Protein AF-A0AB37HVF4-F1 (afdb_monomer)

pLDDT: mean 87.31, std 14.38, range [44.44, 97.31]

Organism: Mammaliicoccus sciuri (NCBI:txid1296)

Structure (mmCIF, N/CA/C/O backbone):
data_AF-A0AB37HVF4-F1
#
_entry.id   AF-A0AB37HVF4-F1
#
loop_
_atom_site.group_PDB
_atom_site.id
_atom_site.type_symbol
_atom_site.label_atom_id
_atom_site.label_alt_id
_atom_site.label_comp_id
_atom_site.label_asym_id
_atom_site.label_entity_id
_atom_site.label_seq_id
_atom_site.pdbx_PDB_ins_code
_atom_site.Cartn_x
_atom_site.Cartn_y
_atom_site.Cartn_z
_atom_site.occupancy
_atom_site.B_iso_or_equiv
_atom_site.auth_seq_id
_atom_site.auth_comp_id
_atom_site.auth_asym_id
_atom_site.auth_atom_id
_atom_site.pdbx_PDB_model_num
ATOM 1 N N . MET A 1 1 ? 1.707 14.931 0.077 1.00 59.25 1 MET A N 1
ATOM 2 C CA . MET A 1 1 ? 1.124 14.541 -1.229 1.00 59.25 1 MET A CA 1
ATOM 3 C C . MET A 1 1 ? 1.499 13.099 -1.539 1.00 59.25 1 MET A C 1
ATOM 5 O O . MET A 1 1 ? 2.580 12.680 -1.150 1.00 59.25 1 MET A O 1
ATOM 9 N N . THR A 1 2 ? 0.627 12.317 -2.176 1.00 72.69 2 THR A N 1
ATOM 10 C CA . THR A 1 2 ? 0.979 10.960 -2.629 1.00 72.69 2 THR A CA 1
ATOM 11 C C . THR A 1 2 ? 1.764 11.058 -3.935 1.00 72.69 2 THR A C 1
ATOM 13 O O . THR A 1 2 ? 1.258 11.638 -4.887 1.00 72.69 2 THR A O 1
ATOM 16 N N . LYS A 1 3 ? 2.983 10.501 -3.979 1.00 86.44 3 LYS A N 1
ATOM 17 C CA . LYS A 1 3 ? 3.876 10.546 -5.158 1.00 86.44 3 LYS A CA 1
ATOM 18 C C . LYS A 1 3 ? 3.292 9.850 -6.397 1.00 86.44 3 LYS A C 1
ATOM 20 O O . LYS A 1 3 ? 3.644 10.200 -7.513 1.00 86.44 3 LYS A O 1
ATOM 25 N N . TYR A 1 4 ? 2.415 8.872 -6.188 1.00 92.50 4 TYR A N 1
ATOM 26 C CA . TYR A 1 4 ? 1.816 8.061 -7.243 1.00 92.50 4 TYR A CA 1
ATOM 27 C C . TYR A 1 4 ? 0.295 8.191 -7.196 1.00 92.50 4 TYR A C 1
ATOM 29 O O . TYR A 1 4 ? -0.289 8.072 -6.110 1.00 92.50 4 TYR A O 1
ATOM 37 N N . SER A 1 5 ? -0.320 8.430 -8.356 1.00 93.94 5 SER A N 1
ATOM 38 C CA . SER A 1 5 ? -1.777 8.464 -8.501 1.00 93.94 5 SER A CA 1
ATOM 39 C C . SER A 1 5 ? -2.373 7.063 -8.364 1.00 93.94 5 SER A C 1
ATOM 41 O O . SER A 1 5 ? -1.665 6.055 -8.460 1.00 93.94 5 SER A O 1
ATOM 43 N N . ASP A 1 6 ? -3.675 6.988 -8.114 1.00 94.19 6 ASP A N 1
ATOM 44 C CA . ASP A 1 6 ? -4.348 5.704 -7.933 1.00 94.19 6 ASP A CA 1
ATOM 45 C C . ASP A 1 6 ? -4.445 4.933 -9.258 1.00 94.19 6 ASP A C 1
ATOM 47 O O . ASP A 1 6 ? -4.250 3.716 -9.267 1.00 94.19 6 ASP A O 1
ATOM 51 N N . GLU A 1 7 ? -4.613 5.634 -10.386 1.00 95.19 7 GLU A N 1
ATOM 52 C CA . GLU A 1 7 ? -4.594 5.030 -11.724 1.00 95.19 7 GLU A CA 1
ATOM 53 C C . GLU A 1 7 ? -3.226 4.419 -12.035 1.00 95.19 7 GLU A C 1
ATOM 55 O O . GLU A 1 7 ? -3.137 3.300 -12.546 1.00 95.19 7 GLU A O 1
ATOM 60 N N . PHE A 1 8 ? -2.144 5.121 -11.679 1.00 96.19 8 PHE A N 1
ATOM 61 C CA . PHE A 1 8 ? -0.791 4.616 -11.883 1.00 96.19 8 PHE A CA 1
ATOM 62 C C . PHE A 1 8 ? -0.535 3.351 -11.062 1.00 96.19 8 PHE A C 1
ATOM 64 O O . PHE A 1 8 ? -0.044 2.359 -11.599 1.00 96.19 8 PHE A O 1
ATOM 71 N N . LYS A 1 9 ? -0.907 3.344 -9.776 1.00 95.88 9 LYS A N 1
ATOM 72 C CA . LYS A 1 9 ? -0.780 2.141 -8.938 1.00 95.88 9 LYS A CA 1
ATOM 73 C C . LYS A 1 9 ? -1.559 0.971 -9.532 1.00 95.88 9 LYS A C 1
ATOM 75 O O . LYS A 1 9 ? -1.025 -0.134 -9.587 1.00 95.88 9 LYS A O 1
ATOM 80 N N . LEU A 1 10 ? -2.790 1.211 -9.994 1.00 96.81 10 LEU A N 1
ATOM 81 C CA . LEU A 1 10 ? -3.636 0.176 -10.587 1.00 96.81 10 LEU A CA 1
ATOM 82 C C . LEU A 1 10 ? -3.000 -0.415 -11.849 1.00 96.81 10 LEU A C 1
ATOM 84 O O . LEU A 1 10 ? -2.994 -1.634 -12.005 1.00 96.81 10 LEU A O 1
ATOM 88 N N . LYS A 1 11 ? -2.411 0.426 -12.708 1.00 96.81 11 LYS A N 1
ATOM 89 C CA . LYS A 1 11 ? -1.654 -0.025 -13.883 1.00 96.81 11 LYS A CA 1
ATOM 90 C C . LYS A 1 11 ? -0.501 -0.950 -13.489 1.00 96.81 11 LYS A C 1
ATOM 92 O O . LYS A 1 11 ? -0.394 -2.047 -14.021 1.00 96.81 11 LYS A O 1
ATOM 97 N N . VAL A 1 12 ? 0.327 -0.547 -12.522 1.00 96.56 12 VAL A N 1
ATOM 98 C CA . VAL A 1 12 ? 1.479 -1.357 -12.084 1.00 96.56 12 VAL A CA 1
ATOM 99 C C . VAL A 1 12 ? 1.037 -2.682 -11.450 1.00 96.56 12 VAL A C 1
ATOM 101 O O . VAL A 1 12 ? 1.692 -3.703 -11.648 1.00 96.56 12 VAL A O 1
ATOM 104 N N . VAL A 1 13 ? -0.064 -2.683 -10.691 1.00 96.88 13 VAL A N 1
ATOM 105 C CA . VAL A 1 13 ? -0.623 -3.910 -10.104 1.00 96.88 13 VAL A CA 1
ATOM 106 C C . VAL A 1 13 ? -1.131 -4.859 -11.189 1.00 96.88 13 VAL A C 1
ATOM 108 O O . VAL A 1 13 ? -0.833 -6.045 -11.113 1.00 96.88 13 VAL A O 1
ATOM 111 N N . ARG A 1 14 ? -1.839 -4.362 -12.211 1.00 96.44 14 ARG A N 1
ATOM 112 C CA . ARG A 1 14 ? -2.299 -5.191 -13.339 1.00 96.44 14 ARG A CA 1
ATOM 113 C C . ARG A 1 14 ? -1.1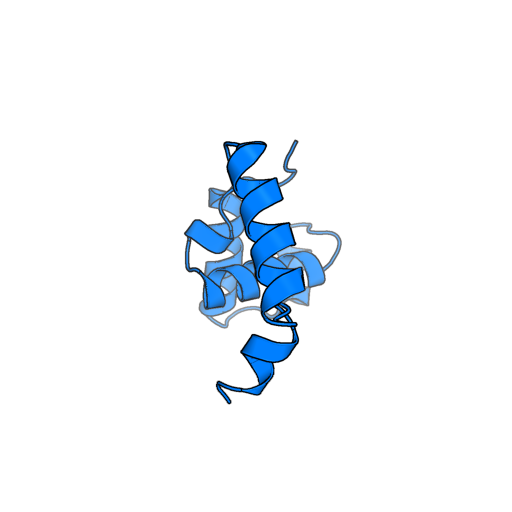30 -5.820 -14.095 1.00 96.44 14 ARG A C 1
ATOM 115 O O . ARG A 1 14 ? -1.090 -7.036 -14.198 1.00 96.44 14 ARG A O 1
ATOM 122 N N . ASP A 1 15 ? -0.112 -5.032 -14.445 1.00 96.06 15 ASP A N 1
ATOM 123 C CA . ASP A 1 15 ? 1.119 -5.538 -15.076 1.00 96.06 15 ASP A CA 1
ATOM 124 C C . ASP A 1 15 ? 1.810 -6.653 -14.258 1.00 96.06 15 ASP A C 1
ATOM 126 O O . ASP A 1 15 ? 2.488 -7.513 -14.823 1.00 96.06 15 ASP A O 1
ATOM 130 N N . TYR A 1 16 ? 1.699 -6.619 -12.923 1.00 96.69 16 TYR A N 1
ATOM 131 C CA . TYR A 1 16 ? 2.200 -7.692 -12.061 1.00 96.69 16 TYR A CA 1
ATOM 132 C C . TYR A 1 16 ? 1.315 -8.943 -12.121 1.00 96.69 16 TYR A C 1
ATOM 134 O O . TYR A 1 16 ? 1.840 -10.053 -12.186 1.00 96.69 16 TYR A O 1
ATOM 142 N N . LEU A 1 17 ? -0.008 -8.766 -12.082 1.00 94.94 17 LEU A N 1
ATOM 143 C CA . LEU A 1 17 ? -0.981 -9.861 -12.119 1.00 94.94 17 LEU A CA 1
ATOM 144 C C . LEU A 1 17 ? -1.002 -10.579 -13.474 1.00 94.94 17 LEU A C 1
ATOM 146 O O . LEU A 1 17 ? -1.186 -11.790 -13.494 1.00 94.94 17 LEU A O 1
ATOM 150 N N . ASP A 1 18 ? -0.709 -9.871 -14.567 1.00 94.62 18 ASP A N 1
ATOM 151 C CA . ASP A 1 18 ? -0.546 -10.449 -15.909 1.00 94.62 18 ASP A CA 1
ATOM 152 C C . ASP A 1 18 ? 0.686 -11.379 -16.004 1.00 94.62 18 ASP A C 1
ATOM 154 O O . ASP A 1 18 ? 0.895 -12.068 -16.998 1.00 94.62 18 ASP A O 1
ATOM 158 N N . GLY A 1 19 ? 1.537 -11.423 -14.969 1.00 89.19 19 GLY A N 1
ATOM 159 C CA . GLY A 1 19 ? 2.585 -12.435 -14.805 1.00 89.19 19 GLY A CA 1
ATOM 160 C C . GLY A 1 19 ? 3.860 -12.208 -15.621 1.00 89.19 19 GLY A C 1
ATOM 161 O O . GLY A 1 19 ? 4.865 -12.883 -15.394 1.00 89.19 19 GLY A O 1
ATOM 162 N N . HIS A 1 20 ? 3.887 -11.223 -16.520 1.00 82.81 20 HIS A N 1
ATOM 163 C CA . HIS A 1 20 ?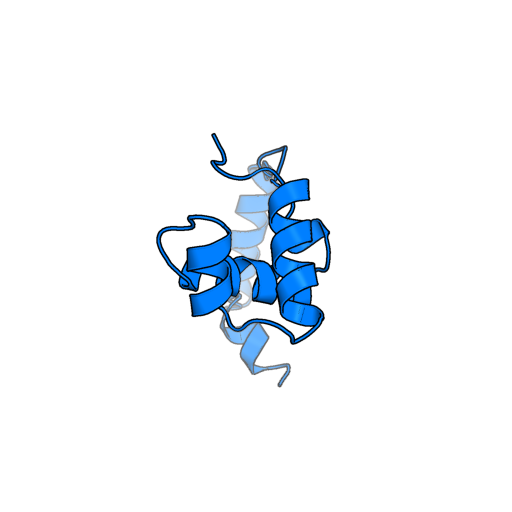 5.042 -10.964 -17.389 1.00 82.81 20 HIS A CA 1
ATOM 164 C C . HIS A 1 20 ? 6.283 -10.438 -16.644 1.00 82.81 20 HIS A C 1
ATOM 166 O O . HIS A 1 20 ? 7.419 -10.627 -17.093 1.00 82.81 20 HIS A O 1
ATOM 172 N N . TYR A 1 21 ? 6.101 -9.775 -15.496 1.00 90.25 21 TYR A N 1
ATOM 173 C CA . TYR A 1 21 ? 7.192 -9.115 -14.781 1.00 90.25 21 TYR A CA 1
ATOM 174 C C . TYR A 1 21 ? 7.110 -9.297 -13.262 1.00 90.25 21 TYR A C 1
ATOM 176 O O . TYR A 1 21 ? 6.124 -8.963 -12.616 1.00 90.25 21 TYR A O 1
ATOM 184 N N . GLY A 1 22 ? 8.222 -9.715 -12.651 1.00 94.06 22 GLY A N 1
ATOM 185 C CA . GLY A 1 22 ? 8.378 -9.672 -11.195 1.00 94.06 22 GLY A CA 1
ATOM 186 C C . GLY A 1 22 ? 8.627 -8.253 -10.662 1.00 94.06 22 GLY A C 1
ATOM 187 O O . GLY A 1 22 ? 9.056 -7.359 -11.396 1.00 94.06 22 GLY A O 1
ATOM 188 N N . TYR A 1 23 ? 8.470 -8.061 -9.347 1.00 97.06 23 TYR A N 1
ATOM 189 C CA . TYR A 1 23 ? 8.571 -6.748 -8.688 1.00 97.06 23 TYR A CA 1
ATOM 190 C C . TYR A 1 23 ? 9.835 -5.942 -9.036 1.00 97.06 23 TYR A C 1
ATOM 192 O O . TYR A 1 23 ? 9.763 -4.730 -9.211 1.00 97.06 23 TYR A O 1
ATOM 200 N N . ARG A 1 24 ? 11.003 -6.595 -9.157 1.00 96.50 24 ARG A N 1
ATOM 201 C CA . ARG A 1 24 ? 12.267 -5.924 -9.529 1.00 96.50 24 ARG A CA 1
ATOM 202 C C . ARG A 1 24 ? 12.232 -5.365 -10.953 1.00 96.50 24 ARG A C 1
ATOM 204 O O . ARG A 1 24 ? 12.718 -4.262 -11.180 1.00 96.50 24 ARG A O 1
ATOM 211 N N . LYS A 1 25 ? 11.679 -6.127 -11.903 1.00 96.75 25 LYS A N 1
ATOM 212 C CA . LYS A 1 25 ? 11.569 -5.710 -13.308 1.00 96.75 25 LYS A CA 1
ATOM 213 C C . LYS A 1 25 ? 10.576 -4.557 -13.441 1.00 96.75 25 LYS A C 1
ATOM 215 O O . LYS A 1 25 ? 10.893 -3.571 -14.095 1.00 96.75 25 LYS A O 1
ATOM 220 N N . LEU A 1 26 ? 9.440 -4.634 -12.745 1.00 96.94 26 LEU A N 1
ATOM 221 C CA . LEU A 1 26 ? 8.461 -3.545 -12.706 1.00 96.94 26 LEU A CA 1
ATOM 222 C C . LEU A 1 26 ? 9.028 -2.274 -12.069 1.00 96.94 26 LEU A C 1
ATOM 224 O O . LEU A 1 26 ? 8.821 -1.191 -12.603 1.00 96.94 26 LEU A O 1
ATOM 228 N N . ALA A 1 27 ? 9.789 -2.397 -10.978 1.00 97.06 27 ALA A N 1
ATOM 229 C CA . ALA A 1 27 ? 10.418 -1.245 -10.336 1.00 97.06 27 ALA A CA 1
ATOM 230 C C . ALA A 1 27 ? 11.355 -0.501 -11.296 1.00 97.06 27 ALA A C 1
ATOM 232 O O . ALA A 1 27 ? 11.267 0.716 -11.414 1.00 97.06 27 ALA A O 1
ATOM 233 N N . LYS A 1 28 ? 12.166 -1.237 -12.066 1.00 97.06 28 LYS A N 1
ATOM 234 C CA . LYS A 1 28 ? 12.998 -0.652 -13.126 1.00 97.06 28 LYS A CA 1
ATOM 235 C C . LYS A 1 28 ? 12.159 -0.039 -14.256 1.00 97.06 28 LYS A C 1
ATOM 237 O O . LYS A 1 28 ? 12.387 1.112 -14.602 1.00 97.06 28 LYS A O 1
ATOM 242 N N . LYS A 1 29 ? 11.167 -0.770 -14.786 1.00 95.94 29 LYS A N 1
ATOM 243 C CA . LYS A 1 29 ? 10.280 -0.325 -15.887 1.00 95.94 29 LYS A CA 1
ATOM 244 C C . LYS A 1 29 ? 9.584 1.002 -15.576 1.00 95.94 29 LYS A C 1
ATOM 246 O O . LYS A 1 29 ? 9.451 1.849 -16.449 1.00 95.94 29 LYS A O 1
ATOM 251 N N . TYR A 1 30 ? 9.147 1.168 -14.332 1.00 96.12 30 TYR A N 1
ATOM 252 C CA . TYR A 1 30 ? 8.371 2.319 -13.877 1.00 96.12 30 TYR A CA 1
ATOM 253 C C . TYR A 1 30 ? 9.193 3.363 -13.107 1.00 96.12 30 TYR A C 1
ATOM 255 O O . TYR A 1 30 ? 8.614 4.286 -12.536 1.00 96.12 30 TYR A O 1
ATOM 263 N N . ASN A 1 31 ? 10.523 3.219 -13.068 1.00 96.06 31 ASN A N 1
ATOM 264 C CA . ASN A 1 31 ? 11.438 4.070 -12.300 1.00 96.06 31 ASN A CA 1
ATOM 265 C C . ASN A 1 31 ? 11.021 4.246 -10.821 1.00 96.06 31 ASN A C 1
ATOM 267 O O . ASN A 1 31 ? 11.086 5.330 -10.237 1.00 96.06 31 ASN A O 1
ATOM 271 N N . ILE A 1 32 ? 10.540 3.159 -10.214 1.00 96.19 32 ILE A N 1
ATOM 272 C CA . ILE A 1 32 ? 10.167 3.103 -8.802 1.00 96.19 32 ILE A CA 1
ATOM 273 C C . ILE A 1 32 ? 11.416 2.696 -8.005 1.00 96.19 32 ILE A C 1
ATOM 275 O O . ILE A 1 32 ? 11.976 1.634 -8.281 1.00 96.19 32 ILE A O 1
ATOM 279 N N . PRO A 1 33 ? 11.835 3.476 -6.988 1.00 95.06 33 PRO A N 1
ATOM 280 C CA . PRO A 1 33 ? 13.106 3.251 -6.291 1.00 95.06 33 PRO A CA 1
ATOM 281 C C . PRO A 1 33 ? 13.233 1.881 -5.617 1.00 95.06 33 PRO A C 1
ATOM 283 O O . PRO A 1 33 ? 14.319 1.315 -5.561 1.00 95.06 33 PRO A O 1
ATOM 286 N N . ASP A 1 34 ? 12.125 1.337 -5.106 1.00 95.94 34 ASP A N 1
ATOM 287 C CA . ASP A 1 34 ? 12.119 0.049 -4.422 1.00 95.94 34 ASP A CA 1
ATOM 288 C C . ASP A 1 34 ? 10.937 -0.820 -4.863 1.00 95.94 34 ASP A C 1
ATOM 290 O O . ASP A 1 34 ? 9.772 -0.417 -4.829 1.00 95.94 34 ASP A O 1
ATOM 294 N N . LYS A 1 35 ? 11.244 -2.075 -5.194 1.0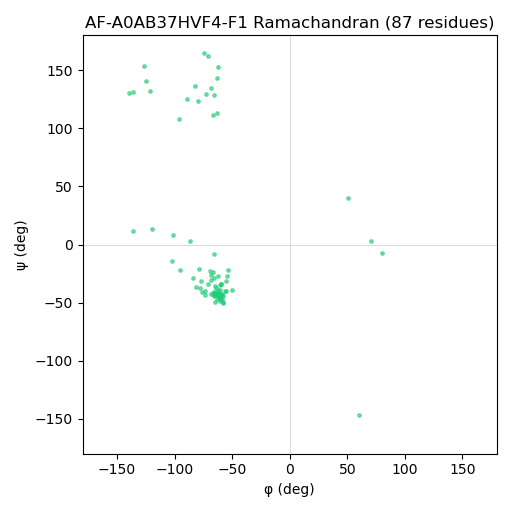0 96.50 35 LYS A N 1
ATOM 295 C CA . LYS A 1 35 ? 10.282 -3.149 -5.468 1.00 96.50 35 LYS A CA 1
ATOM 296 C C . LYS A 1 35 ? 9.275 -3.356 -4.327 1.00 96.50 35 LYS A C 1
ATOM 298 O O . LYS A 1 35 ? 8.168 -3.832 -4.577 1.00 96.50 35 LYS A O 1
ATOM 303 N N . ILE A 1 36 ? 9.648 -3.026 -3.083 1.00 97.31 36 ILE A N 1
ATOM 304 C CA . ILE A 1 36 ? 8.773 -3.149 -1.907 1.00 97.31 36 ILE A CA 1
ATOM 305 C C . ILE A 1 36 ? 7.521 -2.283 -2.070 1.00 97.31 36 ILE A C 1
ATOM 307 O O . ILE A 1 36 ? 6.444 -2.719 -1.673 1.00 97.31 36 ILE A O 1
ATOM 311 N N . ILE A 1 37 ? 7.629 -1.119 -2.716 1.00 96.25 37 ILE A N 1
ATOM 312 C CA . ILE A 1 37 ? 6.492 -0.225 -2.974 1.00 96.25 37 ILE A CA 1
ATOM 313 C C . ILE A 1 37 ? 5.416 -0.951 -3.794 1.00 96.25 37 ILE A C 1
ATOM 315 O O . ILE A 1 37 ? 4.245 -0.959 -3.418 1.00 96.25 37 ILE A O 1
ATOM 319 N N . ILE A 1 38 ? 5.830 -1.638 -4.862 1.00 96.94 38 ILE A N 1
ATOM 320 C CA . ILE A 1 38 ? 4.928 -2.404 -5.731 1.00 96.94 38 ILE A CA 1
ATOM 321 C C . ILE A 1 38 ? 4.323 -3.583 -4.969 1.00 96.94 38 ILE A C 1
ATOM 323 O O . ILE A 1 38 ? 3.117 -3.805 -5.032 1.00 96.94 38 ILE A O 1
ATOM 327 N N . ARG A 1 39 ? 5.139 -4.309 -4.193 1.00 97.31 39 ARG A N 1
ATOM 328 C CA . ARG A 1 39 ? 4.664 -5.419 -3.353 1.00 97.31 39 ARG A CA 1
ATOM 329 C C . ARG A 1 39 ? 3.572 -4.970 -2.382 1.00 97.31 39 ARG A C 1
ATOM 331 O O . ARG A 1 39 ? 2.605 -5.697 -2.182 1.00 97.31 39 ARG A O 1
ATOM 338 N N . THR A 1 40 ? 3.710 -3.788 -1.788 1.00 96.69 40 THR A N 1
ATOM 339 C CA . THR A 1 40 ? 2.695 -3.219 -0.894 1.00 96.69 40 THR A CA 1
ATOM 340 C C . THR A 1 40 ? 1.388 -2.942 -1.632 1.00 96.69 40 THR A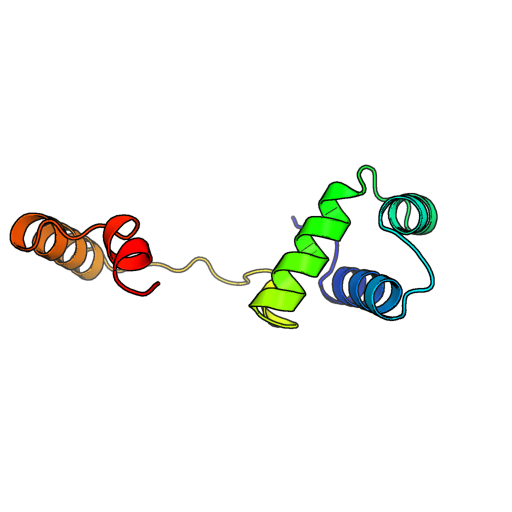 C 1
ATOM 342 O O . THR A 1 40 ? 0.328 -3.285 -1.115 1.00 96.69 40 THR A O 1
ATOM 345 N N . TRP A 1 41 ? 1.440 -2.380 -2.843 1.00 96.94 41 TRP A N 1
ATOM 346 C CA . TRP A 1 41 ? 0.233 -2.138 -3.643 1.00 96.94 41 TRP A CA 1
ATOM 347 C C . TRP A 1 41 ? -0.456 -3.432 -4.057 1.00 96.94 41 TRP A C 1
ATOM 349 O O . TRP A 1 41 ? -1.668 -3.534 -3.917 1.00 96.94 41 TRP A O 1
ATOM 359 N N . VAL A 1 42 ? 0.308 -4.433 -4.496 1.00 96.94 42 VAL A N 1
ATOM 360 C CA . VAL A 1 42 ? -0.238 -5.747 -4.859 1.00 96.94 42 VAL A CA 1
ATOM 361 C C . VAL A 1 42 ? -0.916 -6.401 -3.660 1.00 96.94 42 VAL A C 1
ATOM 363 O O . VAL A 1 42 ? -2.051 -6.844 -3.782 1.00 96.94 42 VAL A O 1
ATOM 366 N N . LYS A 1 43 ? -0.276 -6.404 -2.483 1.00 97.25 43 LYS A N 1
ATOM 367 C CA . LYS A 1 43 ? -0.889 -6.952 -1.264 1.00 97.25 43 LYS A CA 1
ATOM 368 C C . LYS A 1 43 ? -2.170 -6.215 -0.880 1.00 97.25 43 LYS A C 1
ATOM 370 O O . LYS A 1 43 ? -3.171 -6.851 -0.581 1.00 97.25 43 LYS A O 1
ATOM 375 N N . ALA A 1 44 ? -2.151 -4.883 -0.910 1.00 96.50 44 ALA A N 1
ATOM 376 C CA . ALA A 1 44 ? -3.336 -4.087 -0.609 1.00 96.50 44 ALA A CA 1
ATOM 377 C C . ALA A 1 44 ? -4.474 -4.359 -1.606 1.00 96.50 44 ALA A C 1
ATOM 379 O O . ALA A 1 44 ? -5.627 -4.471 -1.197 1.00 96.50 44 ALA A O 1
ATOM 380 N N . PHE A 1 45 ? -4.145 -4.529 -2.889 1.00 96.94 45 PHE A N 1
ATOM 381 C CA . PHE A 1 45 ? -5.106 -4.902 -3.921 1.00 96.94 45 PHE A CA 1
ATOM 382 C C . PHE A 1 45 ? -5.664 -6.315 -3.722 1.00 96.94 45 PHE A C 1
ATOM 384 O O . PHE A 1 45 ? -6.861 -6.523 -3.859 1.00 96.94 45 PHE A O 1
ATOM 391 N N . GLN A 1 46 ? -4.833 -7.286 -3.350 1.00 95.88 46 GLN A N 1
ATOM 392 C CA . GLN A 1 46 ? -5.293 -8.648 -3.062 1.00 95.88 46 GLN A CA 1
ATOM 393 C C . GLN A 1 46 ? -6.214 -8.701 -1.837 1.00 95.88 46 GLN A C 1
ATOM 395 O O . GLN A 1 46 ? -7.167 -9.470 -1.829 1.00 95.88 46 GLN A O 1
ATOM 400 N N . SER A 1 47 ? -5.959 -7.880 -0.813 1.00 96.31 47 SER A N 1
ATOM 401 C CA . SER A 1 47 ? -6.798 -7.829 0.389 1.00 96.31 47 SER A CA 1
ATOM 402 C C . SER A 1 47 ? -8.101 -7.048 0.213 1.00 96.31 47 SER A C 1
ATOM 404 O O . SER A 1 47 ? -9.104 -7.416 0.812 1.00 96.31 47 SER A O 1
ATOM 406 N N . PHE A 1 48 ? -8.087 -5.951 -0.548 1.00 95.00 48 PHE A N 1
ATOM 407 C CA . PHE A 1 48 ? -9.184 -4.971 -0.546 1.00 95.00 48 PHE A CA 1
ATOM 408 C C . PHE A 1 48 ? -9.588 -4.489 -1.950 1.00 95.00 48 PHE A C 1
ATOM 410 O O . PHE A 1 48 ? -10.295 -3.490 -2.088 1.00 95.00 48 PHE A O 1
ATOM 417 N N . GLY A 1 49 ? -9.1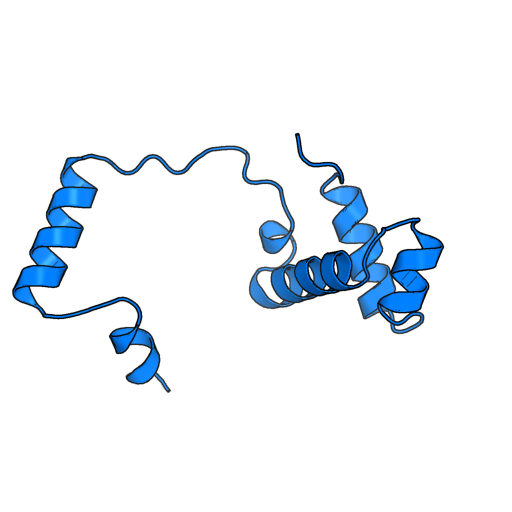06 -5.139 -3.008 1.00 95.00 49 GLY A N 1
ATOM 418 C CA . GLY A 1 49 ? -9.342 -4.730 -4.390 1.00 95.00 49 GLY A CA 1
ATOM 419 C C . GLY A 1 49 ? -8.820 -3.324 -4.694 1.00 95.00 49 GLY A C 1
ATOM 420 O O . GLY A 1 49 ? -7.824 -2.850 -4.139 1.00 95.00 49 GLY A O 1
ATOM 421 N N . VAL A 1 50 ? -9.519 -2.619 -5.584 1.00 94.00 50 VAL A N 1
ATOM 422 C CA . VAL A 1 50 ? -9.154 -1.254 -6.003 1.00 94.00 50 VAL A CA 1
ATOM 423 C C . VAL A 1 50 ? -9.133 -0.285 -4.812 1.00 94.00 50 VAL A C 1
ATOM 425 O O . VAL A 1 50 ? -8.284 0.606 -4.753 1.00 94.00 50 VAL A O 1
ATOM 428 N N . ASP A 1 51 ? -10.010 -0.473 -3.827 1.00 92.44 51 ASP A N 1
ATOM 429 C CA . ASP A 1 51 ? -10.090 0.417 -2.666 1.00 92.44 51 ASP A CA 1
ATOM 430 C C . ASP A 1 51 ? -8.868 0.302 -1.744 1.00 92.44 51 ASP A C 1
ATOM 432 O O . ASP A 1 51 ? -8.512 1.272 -1.074 1.00 92.44 51 ASP A O 1
ATOM 436 N N . GLY A 1 52 ? -8.152 -0.827 -1.781 1.00 92.75 52 GLY A N 1
ATOM 437 C CA . GLY A 1 52 ? -6.902 -1.019 -1.041 1.00 92.75 52 GLY A CA 1
ATOM 438 C C . GLY A 1 52 ? -5.753 -0.123 -1.497 1.00 92.75 52 GLY A C 1
ATOM 439 O O . GLY A 1 52 ? -4.878 0.216 -0.699 1.00 92.75 52 GLY A O 1
ATOM 440 N N . ILE A 1 53 ? -5.740 0.273 -2.771 1.00 93.75 53 ILE A N 1
ATOM 441 C CA . ILE A 1 53 ? -4.669 1.098 -3.353 1.00 93.75 53 ILE A CA 1
ATOM 442 C C . ILE A 1 53 ? -5.062 2.568 -3.517 1.00 93.75 53 ILE A C 1
ATOM 444 O O . ILE A 1 53 ? -4.173 3.412 -3.699 1.00 93.75 53 ILE A O 1
ATOM 448 N N . LYS A 1 54 ? -6.362 2.875 -3.414 1.00 91.44 54 LYS A N 1
ATOM 449 C CA . LYS A 1 54 ? -6.885 4.239 -3.475 1.00 91.44 54 LYS A CA 1
ATOM 450 C C . LYS A 1 54 ? -6.368 5.089 -2.322 1.00 91.44 54 LYS A C 1
ATOM 452 O O . L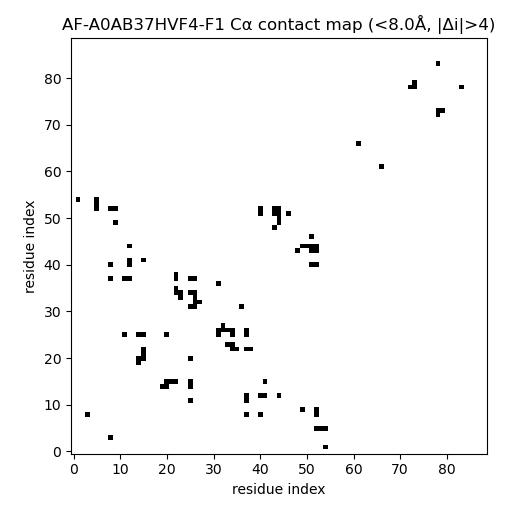YS A 1 54 ? -6.230 4.650 -1.177 1.00 91.44 54 LYS A O 1
ATOM 457 N N . LYS A 1 55 ? -6.106 6.358 -2.606 1.00 85.50 55 LYS A N 1
ATOM 458 C CA . LYS A 1 55 ? -5.787 7.342 -1.580 1.00 85.50 55 LYS A CA 1
ATOM 459 C C . LYS A 1 55 ? -7.014 7.552 -0.694 1.00 85.50 55 LYS A C 1
ATOM 461 O O . LYS A 1 55 ? -8.096 7.890 -1.171 1.00 85.50 55 LYS A O 1
ATOM 466 N N . LYS A 1 56 ? -6.829 7.456 0.626 1.00 80.44 56 LYS A N 1
ATOM 467 C CA . LYS A 1 56 ? -7.847 7.921 1.577 1.00 80.44 56 LYS A CA 1
ATOM 468 C C . LYS A 1 56 ? -8.031 9.426 1.408 1.00 80.44 56 LYS A C 1
ATOM 470 O O . LYS A 1 56 ? -7.117 10.201 1.687 1.00 80.44 56 LYS A O 1
ATOM 475 N N . GLN A 1 57 ? -9.209 9.826 0.940 1.00 72.69 57 GLN A N 1
ATOM 476 C CA . GLN A 1 57 ? -9.528 11.236 0.719 1.00 72.69 57 GLN A CA 1
ATOM 477 C C . GLN A 1 57 ? -9.839 11.976 2.024 1.00 72.69 57 GLN A C 1
ATOM 479 O O . GLN A 1 57 ? -9.539 13.158 2.147 1.00 72.69 57 GLN A O 1
ATOM 484 N N . LYS A 1 58 ? -10.403 11.278 3.017 1.00 74.81 58 LYS A N 1
ATOM 485 C CA . LYS A 1 58 ? -10.784 11.848 4.313 1.00 74.81 58 LYS A CA 1
ATOM 486 C C . LYS A 1 58 ? -10.127 11.074 5.449 1.00 74.81 58 LYS A C 1
ATOM 488 O O . LYS A 1 58 ? -10.034 9.845 5.410 1.00 74.81 58 LYS A O 1
ATOM 493 N N . LYS A 1 59 ? -9.678 11.796 6.476 1.00 73.25 59 LYS A N 1
ATOM 494 C CA . LYS A 1 59 ? -9.273 11.190 7.747 1.00 73.25 59 LYS A CA 1
ATOM 495 C C . LYS A 1 59 ? -10.545 10.733 8.458 1.00 73.25 59 LYS A C 1
ATOM 497 O O . LYS A 1 59 ? -11.484 11.512 8.585 1.00 73.25 59 LYS A O 1
ATOM 502 N N . THR A 1 60 ? -10.587 9.486 8.914 1.00 76.00 60 THR A N 1
ATOM 503 C CA . THR A 1 60 ? -11.675 9.016 9.777 1.00 76.00 60 THR A CA 1
ATOM 504 C C . THR A 1 60 ? -11.579 9.758 11.106 1.00 76.00 60 THR A C 1
ATOM 506 O O . THR A 1 60 ? -10.610 9.577 11.849 1.00 76.00 60 THR A O 1
ATOM 509 N N . VAL A 1 61 ? -12.549 10.626 11.386 1.00 82.69 61 VAL A N 1
ATOM 510 C CA . VAL A 1 61 ? -12.670 11.309 12.675 1.00 82.69 61 VAL A CA 1
ATOM 511 C C . VAL A 1 61 ? -13.665 10.520 13.512 1.00 82.69 61 VAL A C 1
ATOM 513 O O . VAL A 1 61 ? -14.858 10.522 13.235 1.00 82.69 61 VAL A O 1
ATOM 516 N N . TYR A 1 62 ? -13.159 9.818 14.520 1.00 84.69 62 TYR A N 1
ATOM 517 C CA . TYR A 1 62 ? -14.002 9.163 15.516 1.00 84.69 62 TYR A CA 1
ATOM 518 C C . TYR A 1 62 ? -14.416 10.175 16.583 1.00 84.69 62 TYR A C 1
ATOM 520 O O . TYR A 1 62 ? -13.566 10.941 17.055 1.00 84.69 62 TYR A O 1
ATOM 528 N N . SER A 1 63 ? -15.688 10.154 16.985 1.00 91.44 63 SER A N 1
ATOM 529 C CA . SER A 1 63 ? -16.184 11.007 18.067 1.00 91.44 63 SER A CA 1
ATOM 530 C C . SER A 1 63 ? -15.479 10.688 19.390 1.00 91.44 63 SER A C 1
ATOM 532 O O . SER A 1 63 ? -15.016 9.567 19.620 1.00 91.44 63 SER A O 1
ATOM 534 N N . VAL A 1 64 ? -15.388 11.679 20.282 1.00 92.19 64 VAL A N 1
ATOM 535 C CA . VAL A 1 64 ? -14.812 11.489 21.626 1.00 92.19 64 VAL A CA 1
ATOM 536 C C . VAL A 1 64 ? -15.584 10.411 22.389 1.00 92.19 64 VAL A C 1
ATOM 538 O O . VAL A 1 64 ? -14.972 9.523 22.976 1.00 92.19 64 VAL A O 1
ATOM 541 N N . THR A 1 65 ? -16.915 10.423 22.294 1.00 91.06 65 THR A N 1
ATOM 542 C CA . THR A 1 65 ? -17.794 9.417 22.907 1.00 91.06 65 THR A CA 1
ATOM 543 C C . THR A 1 65 ? -17.516 8.010 22.387 1.00 91.06 65 THR A C 1
ATOM 545 O O . THR A 1 65 ? -17.386 7.085 23.183 1.00 91.06 65 THR A O 1
ATOM 548 N N . PHE A 1 66 ? -17.323 7.839 21.075 1.00 92.81 66 PHE A N 1
ATOM 549 C CA . PHE A 1 66 ? -16.947 6.547 20.500 1.00 92.81 66 PHE A CA 1
ATOM 550 C C . PHE A 1 66 ? -15.610 6.053 21.061 1.00 92.81 66 PHE A C 1
ATOM 552 O O . PHE A 1 66 ? -15.502 4.899 21.465 1.00 92.81 66 PHE A O 1
ATOM 559 N N . LYS A 1 67 ? -14.602 6.931 21.151 1.00 91.88 67 LYS A N 1
ATOM 560 C CA . LYS A 1 67 ? -13.295 6.567 21.720 1.00 91.88 67 LYS A CA 1
ATOM 561 C C . LYS A 1 67 ? -13.406 6.155 23.192 1.00 91.88 67 LYS A C 1
ATOM 563 O O . LYS A 1 67 ? -12.811 5.153 23.571 1.00 91.88 67 LYS A O 1
ATOM 568 N N . ILE A 1 68 ? -14.18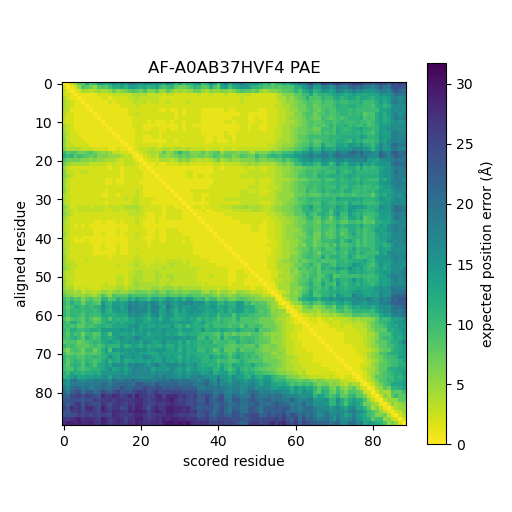6 6.882 23.999 1.00 94.00 68 ILE A N 1
ATOM 569 C CA . ILE A 1 68 ? -14.441 6.534 25.409 1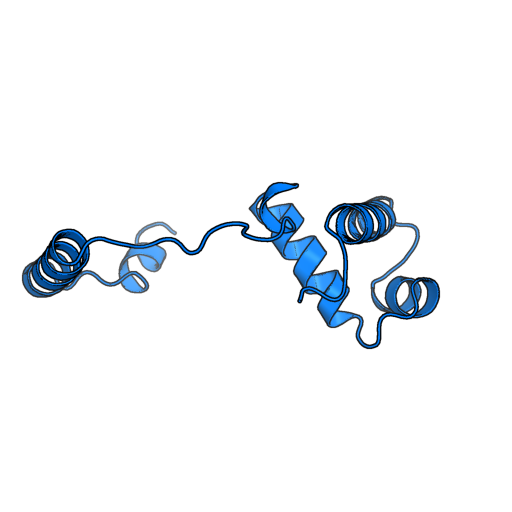.00 94.00 68 ILE A CA 1
ATOM 570 C C . ILE A 1 68 ? -15.135 5.170 25.509 1.00 94.00 68 ILE A C 1
ATOM 572 O O . ILE A 1 68 ? -14.709 4.325 26.293 1.00 94.00 68 ILE A O 1
ATOM 576 N N . ASN A 1 69 ? -16.148 4.922 24.676 1.00 93.50 69 ASN A N 1
ATOM 577 C CA . ASN A 1 69 ? -16.876 3.654 24.669 1.00 93.50 69 ASN A CA 1
ATOM 578 C C . ASN A 1 69 ? -15.970 2.470 24.315 1.00 93.50 69 ASN A C 1
ATOM 580 O O . ASN A 1 69 ? -16.038 1.442 24.983 1.00 93.50 69 ASN A O 1
ATOM 584 N N . VAL A 1 70 ? -15.083 2.623 23.324 1.00 90.44 70 VAL A N 1
ATOM 585 C CA . VAL A 1 70 ? -14.091 1.592 22.973 1.00 90.44 70 VAL A CA 1
ATOM 586 C C . VAL A 1 70 ? -13.161 1.305 24.156 1.00 90.44 70 VAL A C 1
ATOM 588 O O . VAL A 1 70 ? -12.954 0.144 24.496 1.00 90.44 70 VAL A O 1
ATOM 591 N N . LEU A 1 71 ? -12.649 2.335 24.838 1.00 91.19 71 LEU A N 1
ATOM 592 C CA . LEU A 1 71 ? -11.774 2.148 26.003 1.00 91.19 71 LEU A CA 1
ATOM 593 C C . LEU A 1 71 ? -12.494 1.458 27.170 1.00 91.19 71 LEU A C 1
ATOM 595 O O . LEU A 1 71 ? -11.926 0.568 27.801 1.00 91.19 71 LEU A O 1
ATOM 599 N N . ASN A 1 72 ? -13.743 1.832 27.447 1.00 93.38 72 ASN A N 1
ATOM 600 C CA . ASN A 1 72 ? -14.549 1.197 28.491 1.00 93.38 72 ASN A CA 1
ATOM 601 C C . ASN A 1 72 ? -14.872 -0.261 28.152 1.00 93.38 72 ASN A C 1
ATOM 603 O O . ASN A 1 72 ? -14.794 -1.127 29.022 1.00 93.38 72 ASN A O 1
ATOM 607 N N . TYR A 1 73 ? -15.188 -0.543 26.885 1.00 91.50 73 TYR A N 1
ATOM 608 C CA . TYR A 1 73 ? -15.381 -1.904 26.398 1.00 91.50 73 TYR A CA 1
ATOM 609 C C . TYR A 1 73 ? -14.130 -2.758 26.636 1.00 91.50 73 TYR A C 1
ATOM 611 O O . TYR A 1 73 ? -14.242 -3.826 27.238 1.00 91.50 73 TYR A O 1
ATOM 619 N N . MET A 1 74 ? -12.949 -2.263 26.243 1.00 90.75 74 MET A N 1
ATOM 620 C CA . MET A 1 74 ? -11.674 -2.968 26.434 1.00 90.75 74 MET A CA 1
ATOM 621 C C . MET A 1 74 ? -11.373 -3.213 27.916 1.00 90.75 74 MET A C 1
ATOM 623 O O . MET A 1 74 ? -10.986 -4.316 28.286 1.00 90.75 74 MET A O 1
ATOM 627 N N . LYS A 1 75 ? -11.604 -2.220 28.788 1.00 89.50 75 LYS A N 1
ATOM 628 C CA . LYS A 1 75 ? -11.435 -2.382 30.244 1.00 89.50 75 LYS A CA 1
ATOM 629 C C . LYS A 1 75 ? -12.344 -3.463 30.830 1.00 89.50 75 LYS A C 1
ATOM 631 O O . LYS A 1 75 ? -11.920 -4.185 31.721 1.00 89.50 75 LYS A O 1
ATOM 636 N N . ARG A 1 76 ? -13.592 -3.551 30.356 1.00 90.75 76 ARG A N 1
ATOM 637 C CA . ARG A 1 76 ? -14.595 -4.494 30.875 1.00 90.75 76 ARG A CA 1
ATOM 638 C C . ARG A 1 76 ? -14.361 -5.926 30.405 1.00 90.75 76 ARG A C 1
ATOM 640 O O . ARG A 1 76 ? -14.591 -6.855 31.165 1.00 90.75 76 ARG A O 1
ATOM 647 N N . THR A 1 77 ? -13.997 -6.095 29.140 1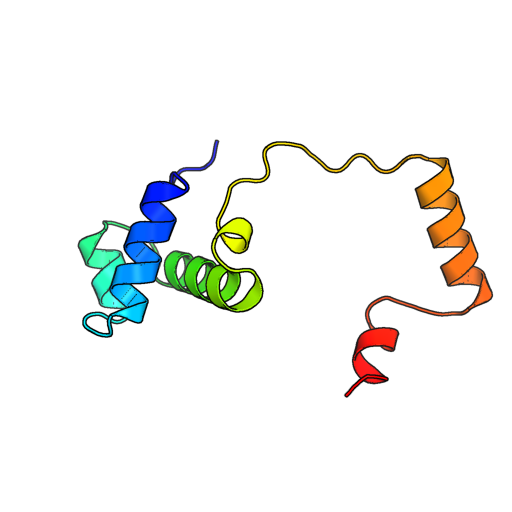.00 90.19 77 THR A N 1
ATOM 648 C CA . THR A 1 77 ? -13.909 -7.416 28.497 1.00 90.19 77 THR A CA 1
ATOM 649 C C . THR A 1 77 ? -12.502 -7.998 28.530 1.00 90.19 77 THR A C 1
ATOM 651 O O . THR A 1 77 ? -12.348 -9.206 28.417 1.00 90.19 77 THR A O 1
ATOM 654 N N . GLY A 1 78 ? -11.471 -7.158 28.682 1.00 83.69 78 GLY A N 1
ATOM 655 C CA . GLY A 1 78 ? -10.084 -7.562 28.446 1.00 83.69 78 GLY A CA 1
ATOM 656 C C . GLY A 1 78 ? -9.775 -7.802 26.964 1.00 83.69 78 GLY A C 1
ATOM 657 O O . GLY A 1 78 ? -8.649 -8.166 26.625 1.00 83.69 78 GLY A O 1
ATOM 658 N N . ASP A 1 79 ? -10.744 -7.570 26.072 1.00 78.00 79 ASP A N 1
ATOM 659 C CA . ASP A 1 79 ? -10.579 -7.789 24.645 1.00 78.00 79 ASP A CA 1
ATOM 660 C C . ASP A 1 79 ? -9.590 -6.779 24.066 1.00 78.00 79 ASP A C 1
ATOM 662 O O . ASP A 1 79 ? -9.668 -5.564 24.281 1.00 78.00 79 ASP A O 1
ATOM 666 N N . SER A 1 80 ? -8.677 -7.290 23.246 1.00 70.25 80 SER A N 1
ATOM 667 C CA . SER A 1 80 ? -7.846 -6.473 22.376 1.00 70.25 80 SER A CA 1
ATOM 668 C C . SER A 1 80 ? -7.958 -6.964 20.939 1.00 70.25 80 SER A C 1
ATOM 670 O O . SER A 1 80 ? -8.171 -8.151 20.679 1.00 70.25 80 SER A O 1
ATOM 672 N N . PHE A 1 81 ? -7.732 -6.055 19.989 1.00 64.00 81 PHE A N 1
ATOM 673 C CA . PHE A 1 81 ? -7.685 -6.376 18.558 1.00 64.00 81 PHE A CA 1
ATOM 674 C C . PHE A 1 81 ? -6.695 -7.509 18.220 1.00 64.00 81 PHE A C 1
ATOM 676 O O . PHE A 1 81 ? -6.830 -8.142 17.175 1.00 64.00 81 PHE A O 1
ATOM 683 N N . GLN A 1 82 ? -5.696 -7.763 19.075 1.00 55.59 82 GLN A N 1
ATOM 684 C CA . GLN A 1 82 ? -4.738 -8.854 18.887 1.00 55.59 82 GLN A CA 1
ATOM 685 C C . GLN A 1 82 ? -5.284 -10.211 19.347 1.00 55.59 82 GLN A C 1
ATOM 687 O O . GLN A 1 82 ? -5.039 -11.212 18.682 1.00 55.59 82 GLN A O 1
ATOM 692 N N . ILE A 1 83 ? -6.069 -10.240 20.427 1.00 54.50 83 ILE A N 1
ATOM 693 C CA . ILE A 1 83 ? -6.639 -11.473 20.995 1.00 54.50 83 ILE A CA 1
ATOM 694 C C . ILE A 1 83 ? -7.775 -12.001 20.109 1.00 54.50 83 ILE A C 1
ATOM 696 O O . ILE A 1 83 ? -7.848 -13.193 19.825 1.00 54.50 83 ILE A O 1
ATOM 700 N N . GLN A 1 84 ? -8.612 -11.113 19.566 1.00 50.94 84 GLN A N 1
ATOM 701 C CA . GLN A 1 84 ? -9.757 -11.516 18.742 1.00 50.94 84 GLN A CA 1
ATOM 702 C C . GLN A 1 84 ? -9.359 -12.173 17.409 1.00 50.94 84 GLN A C 1
ATOM 704 O O . GLN A 1 84 ? -10.122 -12.952 16.847 1.00 50.94 84 GLN A O 1
ATOM 709 N N . ARG A 1 85 ? -8.147 -11.896 16.909 1.00 44.44 85 ARG A N 1
ATOM 710 C CA . ARG A 1 85 ? -7.623 -12.488 15.670 1.00 44.44 85 ARG A CA 1
ATOM 711 C C . ARG A 1 85 ? -7.091 -13.915 15.857 1.00 44.44 85 ARG A C 1
ATOM 713 O O . ARG A 1 85 ? -6.991 -14.632 14.870 1.00 44.44 85 ARG A O 1
ATOM 720 N N . LEU A 1 86 ? -6.748 -14.301 17.090 1.00 45.53 86 LEU A N 1
ATOM 721 C CA . LEU A 1 86 ? -6.289 -15.650 17.448 1.00 45.53 86 LEU A CA 1
ATOM 722 C C . LEU A 1 86 ? -7.453 -16.618 17.693 1.00 45.53 86 LEU A C 1
ATOM 724 O O . LEU A 1 86 ? -7.308 -17.801 17.431 1.00 45.53 86 LEU A O 1
ATOM 728 N N . ASN A 1 87 ? -8.610 -16.118 18.130 1.00 49.31 87 ASN A N 1
ATOM 729 C CA . ASN A 1 87 ? -9.780 -16.950 18.445 1.00 49.31 87 ASN A CA 1
ATOM 730 C C . ASN A 1 87 ? -10.688 -17.245 17.230 1.00 49.31 87 ASN A C 1
ATOM 732 O O . ASN A 1 87 ? -11.749 -17.838 17.389 1.00 49.31 87 ASN A O 1
ATOM 736 N N . LEU A 1 88 ? -10.308 -16.785 16.033 1.00 46.94 88 LEU A N 1
ATOM 737 C CA . LEU A 1 88 ? -11.048 -16.953 14.770 1.00 46.94 88 LEU A CA 1
ATOM 738 C C . LEU A 1 88 ? -10.242 -17.728 13.704 1.00 46.94 88 LEU A C 1
ATOM 740 O O . LEU A 1 88 ? -10.609 -17.701 12.529 1.00 46.94 88 LEU A O 1
ATOM 744 N N . ALA A 1 89 ? -9.141 -18.373 14.101 1.00 45.16 89 ALA A N 1
ATOM 745 C CA . ALA A 1 89 ? -8.342 -19.291 13.286 1.00 45.16 89 ALA A CA 1
ATOM 746 C C . ALA A 1 89 ? -8.467 -20.710 13.848 1.00 45.16 89 ALA A C 1
ATOM 748 O O . ALA A 1 89 ? -8.467 -21.651 13.026 1.00 45.16 89 ALA A O 1
#

Secondary structure (DSSP, 8-state):
--SS-HHHHHHHHHHHHTSS--HHHHHHHTT-S-HHHHHHHHHHHHHHHHHHHS---S-----HHHHHHHHHHHHHH---TTTTTTTT-

Solvent-accessible surface area (backbone atoms only — not comparable to full-atom values): 5446 Å² total; per-residue (Å²): 134,78,95,65,55,50,68,57,52,50,52,57,39,48,52,41,73,72,63,83,40,55,52,66,56,47,16,61,76,69,73,42,95,49,35,64,61,56,52,51,42,41,52,29,28,75,76,48,40,74,68,43,53,44,76,80,88,66,82,87,81,76,53,71,67,56,54,51,50,52,53,52,48,29,71,74,69,69,62,44,84,72,58,61,63,64,79,75,114

Radius of gyration: 18.55 Å; Cα contacts (8 Å, |Δi|>4): 56; chains: 1; bounding box: 31×34×48 Å

Sequence (89 aa):
MTKYSDEFKLKVVRDYLDGHYGYRKLAKKYNIPDKIIIRTWVKAFQSFGVDGIKKKQKKTVYSVTFKINVLNYMKRTGDSFQIQRLNLA

Mean predicted aligned error: 8.55 Å

InterPro domains:
  IPR010921 Trp repressor/replication initiator [SSF48295] (2-59)
  IPR036388 Winged helix-like DNA-binding domain superfamily [G3DSA:1.10.10.10] (1-63)
  IPR052057 IS150/IS1296 orfA-like [PTHR33795] (1-80)
  IPR055247 Insertion element IS150 protein InsJ-like, helix-turn-helix domain [PF13518] (8-58)

Nearest PDB structures (foldseek):
  1j1v-assembly1_A  TM=6.237E-01  e=5.723E+00  Escherichia coli
  7aju-assembly1_DN  TM=3.246E-01  e=3.138E+00  Saccharomyces cerevisiae S288C
  5t2a-assembly1_s  TM=2.455E-01  e=9.830E+00  Leishmania donovani

Foldseek 3Di:
DDPDALVRLVVLLVVVVVPPDQLVRSCVVVVPPDSVVNVCSNVLCVVPNSVSSHDDPDDDDDDPVRVVVVVVVCVVPVDDPVVVVVVVD